Protein AF-A0A943FAK7-F1 (afdb_monomer)

Mean predicted aligned error: 5.31 Å

Solvent-accessible surface area (backbone atoms only — not comparable to full-atom values): 3382 Å² total; per-residue (Å²): 131,55,59,30,90,87,77,66,41,70,34,46,71,51,25,18,62,46,72,50,98,82,79,48,75,43,81,40,82,43,79,55,56,94,75,30,38,33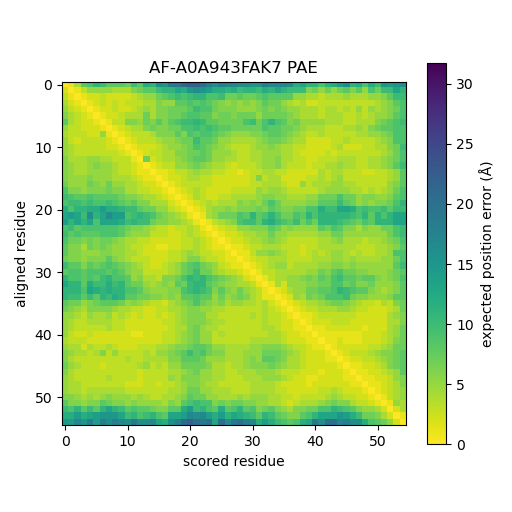,30,30,37,22,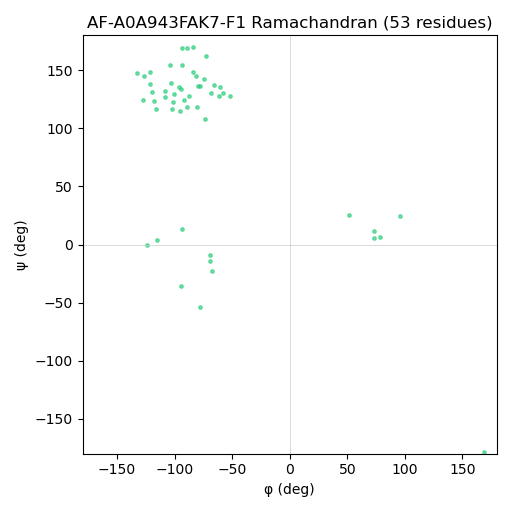87,86,78,68,50,73,49,80,45,72,52,77,133

Radius of gyration: 11.7 Å; Cα contacts (8 Å, |Δi|>4): 107; chains: 1; bounding box: 33×19×29 Å

Secondary structure (DSSP, 8-state):
-PBPTTT-PBPEEEEEEEE-TTSPEEEEESPPPTTPEEEEE-TTT--EEEEE---

Nearest PDB structures (foldseek):
  4xi5-assembly1_D  TM=3.380E-01  e=1.259E+00  Homo sapiens
  5g25-assembly1_A  TM=3.620E-01  e=6.192E+00  Thermus thermophilus HB8
  2otg-assembly1_A  TM=3.130E-01  e=5.838E+00  Placopecten magellanicus
  7cfd-assembly1_B  TM=2.957E-01  e=9.928E+00  Drosophila melanogaster

Sequence (55 aa):
MELCPQCRKAMEEGYVLRANTYGTIRVERGIAKKGGVRAAVCPSCGMLVLRMERE

Foldseek 3Di:
DDADPPPRHDWAWQWFWDADPVRDIDIHGHDADQQTKTWTADPPPRDIDIDGDDD

pLDDT: mean 84.16, std 7.24, range [56.38, 91.12]

Structure (mmCIF, N/CA/C/O backbone):
data_AF-A0A943FAK7-F1
#
_entry.id   AF-A0A943FAK7-F1
#
loop_
_atom_site.group_PDB
_atom_site.id
_atom_site.type_symbol
_atom_site.label_atom_id
_atom_site.label_alt_id
_atom_site.label_comp_id
_atom_site.label_asym_id
_atom_site.label_entity_id
_atom_site.label_seq_id
_atom_site.pdbx_PDB_ins_code
_atom_site.Cartn_x
_atom_site.Cartn_y
_atom_site.Cartn_z
_atom_site.occupancy
_atom_site.B_iso_or_equiv
_atom_site.auth_seq_id
_atom_site.auth_comp_id
_atom_site.auth_asym_id
_atom_site.auth_atom_id
_atom_site.pdbx_PDB_model_num
ATOM 1 N N . MET A 1 1 ? 13.956 8.817 -0.235 1.00 64.00 1 MET A N 1
ATOM 2 C CA . MET A 1 1 ? 13.876 7.920 -1.403 1.00 64.00 1 MET A CA 1
ATOM 3 C C . MET A 1 1 ? 14.304 6.530 -0.964 1.00 64.00 1 MET A C 1
ATOM 5 O O . MET A 1 1 ? 15.496 6.263 -0.850 1.00 64.00 1 MET A O 1
ATOM 9 N N . GLU A 1 2 ? 13.341 5.681 -0.609 1.00 72.75 2 GLU A N 1
ATOM 10 C CA . GLU A 1 2 ? 13.625 4.281 -0.271 1.00 72.75 2 GLU A CA 1
ATOM 11 C C . GLU A 1 2 ? 13.934 3.469 -1.533 1.00 72.75 2 GLU A C 1
ATOM 13 O O . GLU A 1 2 ? 13.326 3.670 -2.587 1.00 72.75 2 GLU A O 1
ATOM 18 N N . LEU A 1 3 ? 14.885 2.542 -1.420 1.00 85.31 3 LEU A N 1
ATOM 19 C CA . LEU A 1 3 ? 15.193 1.573 -2.467 1.00 85.31 3 LEU A CA 1
ATOM 20 C C . LEU A 1 3 ? 14.453 0.270 -2.176 1.00 85.31 3 LEU A C 1
ATOM 22 O O . LEU A 1 3 ? 14.453 -0.223 -1.051 1.00 85.31 3 LEU A O 1
ATOM 26 N N . CYS A 1 4 ? 13.854 -0.310 -3.210 1.00 87.62 4 CYS A N 1
ATOM 27 C CA . CYS A 1 4 ? 13.178 -1.592 -3.116 1.00 87.62 4 CYS A CA 1
ATOM 28 C C . CYS A 1 4 ? 14.179 -2.689 -2.717 1.00 87.62 4 CYS A C 1
ATOM 30 O O . CYS A 1 4 ? 15.191 -2.849 -3.405 1.00 87.62 4 CYS A O 1
ATOM 32 N N . PRO A 1 5 ? 13.907 -3.496 -1.678 1.00 85.81 5 PRO A N 1
ATOM 33 C CA . PRO A 1 5 ? 14.842 -4.531 -1.243 1.00 85.81 5 PRO A CA 1
ATOM 34 C C . PRO A 1 5 ? 14.993 -5.670 -2.265 1.00 85.81 5 PRO A C 1
ATOM 36 O O . PRO A 1 5 ? 16.033 -6.321 -2.286 1.00 85.81 5 PRO A O 1
ATOM 39 N N . GLN A 1 6 ? 14.011 -5.879 -3.152 1.00 87.50 6 GLN A N 1
ATOM 40 C CA . GLN A 1 6 ? 14.102 -6.874 -4.227 1.00 87.50 6 GLN A CA 1
ATOM 41 C C . GLN A 1 6 ? 14.957 -6.412 -5.409 1.00 87.50 6 GLN A C 1
ATOM 43 O O . GLN A 1 6 ? 15.862 -7.123 -5.830 1.00 87.50 6 GLN A O 1
ATOM 48 N N . CYS A 1 7 ? 14.658 -5.245 -5.981 1.00 90.50 7 CYS A N 1
ATOM 49 C CA . CYS A 1 7 ? 15.258 -4.827 -7.252 1.00 90.50 7 CYS A CA 1
ATOM 50 C C . CYS A 1 7 ? 16.154 -3.587 -7.142 1.00 90.50 7 CYS A C 1
ATOM 52 O O . CYS A 1 7 ? 16.612 -3.083 -8.164 1.00 90.50 7 CYS A O 1
ATOM 54 N N . ARG A 1 8 ? 16.368 -3.061 -5.927 1.00 86.12 8 ARG A N 1
ATOM 55 C CA . ARG A 1 8 ? 17.178 -1.866 -5.622 1.00 86.12 8 ARG A CA 1
ATOM 56 C C . ARG A 1 8 ? 16.822 -0.625 -6.449 1.00 86.12 8 ARG A C 1
ATOM 58 O O . ARG A 1 8 ? 17.656 0.251 -6.635 1.00 86.12 8 ARG A O 1
ATOM 65 N N . LYS A 1 9 ? 15.584 -0.533 -6.942 1.00 88.69 9 LYS A N 1
ATOM 66 C CA . LYS A 1 9 ? 15.059 0.661 -7.622 1.00 88.69 9 LYS A CA 1
ATOM 67 C C . LYS A 1 9 ? 14.330 1.557 -6.635 1.00 88.69 9 LYS A C 1
ATOM 69 O O . LYS A 1 9 ? 13.808 1.061 -5.638 1.00 88.69 9 LYS A O 1
ATOM 74 N N . ALA A 1 10 ? 14.264 2.850 -6.931 1.00 87.50 10 ALA A N 1
ATOM 75 C CA . ALA A 1 10 ? 13.511 3.791 -6.116 1.00 87.50 10 ALA A CA 1
ATOM 76 C C . ALA A 1 10 ? 12.036 3.382 -6.022 1.00 87.50 10 ALA A C 1
ATOM 78 O O . ALA A 1 10 ? 11.399 3.066 -7.030 1.00 87.50 10 ALA A O 1
ATOM 79 N N . MET A 1 11 ? 11.524 3.353 -4.797 1.00 89.00 11 MET A N 1
ATOM 80 C CA . MET A 1 11 ? 10.113 3.112 -4.533 1.00 89.00 11 MET A CA 1
ATOM 81 C C . MET A 1 11 ? 9.326 4.412 -4.654 1.00 89.00 11 MET A C 1
ATOM 83 O O . MET A 1 11 ? 9.831 5.496 -4.360 1.00 89.00 11 MET A O 1
ATOM 87 N N . GLU A 1 12 ? 8.078 4.281 -5.082 1.00 88.69 12 GLU A N 1
ATOM 88 C CA . GLU A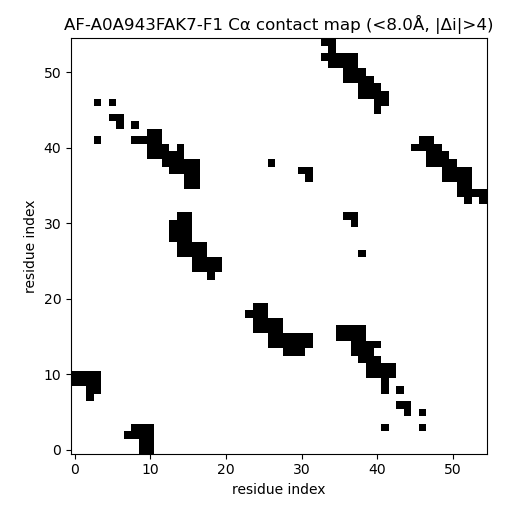 1 12 ? 7.131 5.377 -5.156 1.00 88.69 12 GLU A CA 1
ATOM 89 C C . GLU A 1 12 ? 6.384 5.491 -3.823 1.00 88.69 12 GLU A C 1
ATOM 91 O O . GLU A 1 12 ? 5.714 4.555 -3.381 1.00 88.69 12 GLU A O 1
ATOM 96 N N . GLU A 1 13 ? 6.543 6.632 -3.158 1.00 86.19 13 GLU A N 1
ATOM 97 C CA . GLU A 1 13 ? 5.896 6.952 -1.884 1.00 86.19 13 GLU A CA 1
ATOM 98 C C . GLU A 1 13 ? 4.530 7.631 -2.116 1.00 86.19 13 GL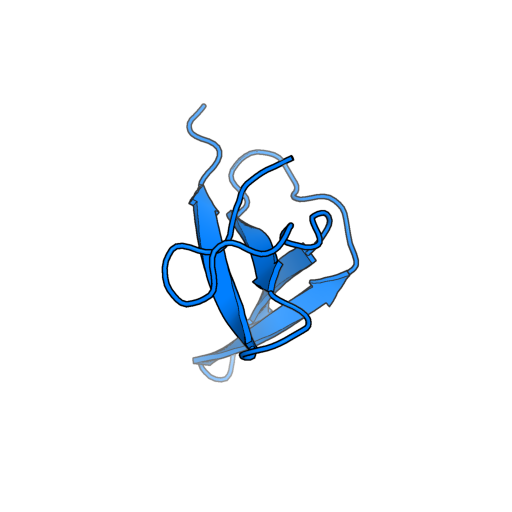U A C 1
ATOM 100 O O . GLU A 1 13 ? 4.203 8.045 -3.227 1.00 86.19 13 GLU A O 1
ATOM 105 N N . GLY A 1 14 ? 3.726 7.777 -1.058 1.00 86.50 14 GLY A N 1
ATOM 106 C CA . GLY A 1 14 ? 2.430 8.471 -1.131 1.00 86.50 14 GLY A CA 1
ATOM 107 C C . GLY A 1 14 ? 1.231 7.545 -1.326 1.00 86.50 14 GLY A C 1
ATOM 108 O O . GLY A 1 14 ? 0.195 7.973 -1.836 1.00 86.50 14 GLY A O 1
ATOM 109 N N . TYR A 1 15 ? 1.362 6.284 -0.918 1.00 88.94 15 TYR A N 1
ATOM 110 C CA . TYR A 1 15 ? 0.250 5.350 -0.833 1.00 88.94 15 TYR A CA 1
ATOM 111 C C . TYR A 1 15 ? -0.184 5.153 0.621 1.00 88.94 15 TYR A C 1
ATOM 113 O O . TYR A 1 15 ? 0.602 5.312 1.558 1.00 88.94 15 TYR A O 1
ATOM 121 N N . VAL A 1 16 ? -1.444 4.781 0.810 1.00 89.88 16 VAL A N 1
ATOM 122 C CA . VAL A 1 16 ? -2.046 4.448 2.100 1.00 89.88 16 VAL A CA 1
ATOM 123 C C . VAL A 1 16 ? -2.826 3.155 1.987 1.00 89.88 16 VAL A C 1
ATOM 125 O O . VAL A 1 16 ? -3.412 2.856 0.945 1.00 89.88 16 VAL A O 1
ATOM 128 N N . LEU A 1 17 ? -2.860 2.399 3.079 1.00 87.50 17 LEU A N 1
ATOM 129 C CA . LEU A 1 17 ? -3.755 1.256 3.177 1.00 87.50 17 LEU A CA 1
ATOM 130 C C . LEU A 1 17 ? -5.116 1.699 3.704 1.00 87.50 17 LEU A C 1
ATOM 132 O O . LEU A 1 17 ? -5.213 2.313 4.768 1.00 87.50 17 LEU A O 1
ATOM 136 N N . ARG A 1 18 ? -6.175 1.332 2.986 1.00 84.44 18 ARG A N 1
ATOM 137 C CA . ARG A 1 18 ? -7.554 1.416 3.462 1.00 84.44 18 ARG A CA 1
ATOM 138 C C . ARG A 1 18 ? -8.149 0.027 3.559 1.00 84.44 18 ARG A C 1
ATOM 140 O O . ARG A 1 18 ? -8.306 -0.664 2.555 1.00 84.44 18 ARG A O 1
ATOM 147 N N . ALA A 1 19 ? -8.491 -0.370 4.776 1.00 83.94 19 ALA A N 1
ATOM 148 C CA . ALA A 1 19 ? -9.299 -1.555 4.998 1.00 83.94 19 ALA A CA 1
ATOM 149 C C . ALA A 1 19 ? -10.773 -1.217 4.747 1.00 83.94 19 ALA A C 1
ATOM 151 O O . ALA A 1 19 ? -11.258 -0.172 5.187 1.00 83.94 19 ALA A O 1
ATOM 152 N N . ASN A 1 20 ? -11.483 -2.096 4.045 1.00 81.50 20 ASN A N 1
ATOM 153 C CA . ASN A 1 20 ? -12.941 -2.077 4.022 1.00 81.50 20 ASN A CA 1
ATOM 154 C C . ASN A 1 20 ? -13.505 -3.028 5.093 1.00 81.50 20 ASN A C 1
ATOM 156 O O . ASN A 1 20 ? -12.789 -3.839 5.680 1.00 81.50 20 ASN A O 1
ATOM 160 N N . THR A 1 21 ? -14.812 -2.949 5.335 1.00 81.88 21 THR A N 1
ATOM 161 C CA . THR A 1 21 ? -15.521 -3.818 6.291 1.00 81.88 21 THR A CA 1
ATOM 162 C C . THR A 1 21 ? -15.626 -5.276 5.836 1.00 81.88 21 THR A C 1
ATOM 164 O O . THR A 1 21 ? -16.006 -6.134 6.622 1.00 81.88 21 THR A O 1
ATOM 167 N N . TYR A 1 22 ? -15.255 -5.569 4.588 1.00 81.56 22 TYR A N 1
ATOM 168 C CA . TYR A 1 22 ? -15.263 -6.907 3.996 1.00 81.56 22 TYR A CA 1
ATOM 169 C C . TYR A 1 22 ? -13.906 -7.622 4.117 1.00 81.56 22 TYR A C 1
ATOM 171 O O . TYR A 1 22 ? -13.666 -8.610 3.428 1.00 81.56 22 TYR A O 1
ATOM 179 N N . GLY A 1 23 ? -12.984 -7.114 4.944 1.00 82.50 23 GLY A N 1
ATOM 180 C CA . GLY A 1 23 ? -11.670 -7.729 5.168 1.00 82.50 23 GLY A CA 1
ATOM 181 C C . GLY A 1 23 ? -10.683 -7.571 4.005 1.00 82.50 23 GLY A C 1
ATOM 182 O O . GLY A 1 23 ? -9.639 -8.214 3.991 1.00 82.50 23 GLY A O 1
ATOM 183 N N . THR A 1 24 ? -10.983 -6.715 3.025 1.00 85.44 24 THR A N 1
ATOM 184 C CA . THR A 1 24 ? -10.068 -6.396 1.923 1.00 85.44 24 THR A CA 1
ATOM 185 C C . THR A 1 24 ? -9.273 -5.138 2.249 1.00 85.44 24 THR A C 1
ATOM 187 O O . THR A 1 24 ? -9.837 -4.117 2.650 1.00 85.44 24 THR A O 1
ATOM 190 N N . ILE A 1 25 ? -7.963 -5.184 2.013 1.00 86.62 25 ILE A N 1
ATOM 191 C CA . ILE A 1 25 ? -7.078 -4.026 2.138 1.00 86.62 25 ILE A CA 1
ATOM 192 C C . ILE A 1 25 ? -6.789 -3.485 0.740 1.00 86.62 25 ILE A C 1
ATOM 194 O O . ILE A 1 25 ? -6.290 -4.202 -0.126 1.00 86.62 25 ILE A O 1
ATOM 198 N N . ARG A 1 26 ? -7.106 -2.210 0.516 1.00 86.75 26 ARG A N 1
ATOM 199 C CA . ARG A 1 26 ? -6.793 -1.488 -0.718 1.00 86.75 26 ARG A CA 1
ATOM 200 C C . ARG A 1 26 ? -5.612 -0.560 -0.505 1.00 86.75 26 ARG A C 1
ATOM 202 O O . ARG A 1 26 ? -5.526 0.117 0.515 1.00 86.75 26 ARG A O 1
ATOM 209 N N . VAL A 1 27 ? -4.729 -0.520 -1.494 1.00 87.81 27 VAL A N 1
ATOM 210 C CA . VAL A 1 27 ? -3.624 0.433 -1.570 1.00 87.81 27 VAL A CA 1
ATOM 211 C C . VAL A 1 27 ? -4.101 1.592 -2.438 1.00 87.81 27 VAL A C 1
ATOM 213 O O . VAL A 1 27 ? -4.379 1.403 -3.620 1.00 87.81 27 VAL A O 1
ATOM 216 N N . GLU A 1 28 ? -4.230 2.780 -1.861 1.0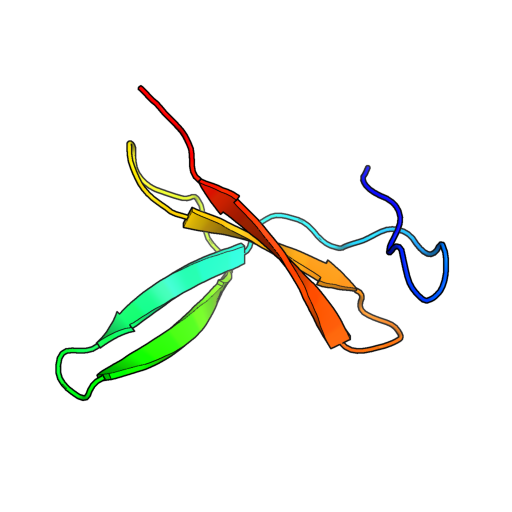0 88.12 28 GLU A N 1
ATOM 217 C CA . GLU A 1 28 ? -4.703 3.979 -2.562 1.00 88.12 28 GLU A CA 1
ATOM 218 C C . GLU A 1 28 ? -3.649 5.085 -2.484 1.00 88.12 28 GLU A C 1
ATOM 220 O O . GLU A 1 28 ? -2.931 5.180 -1.492 1.00 88.12 28 GLU A O 1
ATOM 225 N N . ARG A 1 29 ? -3.548 5.947 -3.504 1.00 87.94 29 ARG A N 1
ATOM 226 C CA . ARG A 1 29 ? -2.714 7.156 -3.410 1.00 87.94 29 ARG A CA 1
ATOM 227 C C . ARG A 1 29 ? -3.333 8.134 -2.413 1.00 87.94 29 ARG A C 1
ATOM 229 O O . ARG A 1 29 ? -4.518 8.448 -2.504 1.00 87.94 29 ARG A O 1
ATOM 236 N N . GLY A 1 30 ? -2.535 8.636 -1.477 1.00 87.50 30 GLY A N 1
ATOM 237 C CA . GLY A 1 30 ? -2.988 9.591 -0.475 1.00 87.50 30 GLY A CA 1
ATOM 238 C C . GLY A 1 30 ? -1.995 9.818 0.660 1.00 87.50 30 GLY A C 1
ATOM 239 O O . GLY A 1 30 ? -0.903 9.255 0.700 1.00 87.50 30 GLY A O 1
ATOM 240 N N . ILE A 1 31 ? -2.406 10.662 1.604 1.00 82.38 31 ILE A N 1
ATOM 241 C CA . ILE A 1 31 ? -1.658 10.958 2.827 1.00 82.38 31 ILE A CA 1
ATOM 242 C C . ILE A 1 31 ? -2.283 10.154 3.967 1.00 82.38 31 ILE A C 1
ATOM 244 O O . ILE A 1 31 ? -3.507 10.166 4.139 1.00 82.38 31 ILE A O 1
ATOM 248 N N . ALA A 1 32 ? -1.459 9.427 4.726 1.00 78.62 32 ALA A N 1
ATOM 249 C CA . ALA A 1 32 ? -1.942 8.696 5.892 1.00 78.62 32 ALA A CA 1
ATOM 250 C C . ALA A 1 32 ? -2.421 9.692 6.953 1.00 78.62 32 ALA A C 1
ATOM 252 O O . ALA A 1 32 ? -1.791 10.720 7.191 1.00 78.62 32 ALA A O 1
ATOM 253 N N . LYS A 1 33 ? -3.559 9.396 7.584 1.00 79.12 33 LYS A N 1
ATOM 254 C CA . LYS A 1 33 ? -3.986 10.119 8.787 1.00 79.12 33 LYS A CA 1
ATOM 255 C C . LYS A 1 33 ? -3.107 9.693 9.967 1.00 79.12 33 LYS A C 1
ATOM 257 O O . LYS A 1 33 ? -2.488 8.634 9.906 1.00 79.12 33 LYS A O 1
ATOM 262 N N . LYS A 1 34 ? -3.093 10.480 11.049 1.00 77.00 34 LYS A N 1
ATOM 263 C CA . LYS A 1 34 ? -2.393 10.128 12.297 1.00 77.00 34 LYS A CA 1
ATOM 264 C C . LYS A 1 34 ? -2.810 8.718 12.757 1.00 77.00 34 LYS A C 1
ATOM 266 O O . LYS A 1 34 ? -4.006 8.435 12.811 1.00 77.00 34 LYS A O 1
ATOM 271 N N . GLY A 1 35 ? -1.835 7.840 13.011 1.00 76.75 35 GLY A N 1
ATOM 272 C CA . GLY A 1 35 ? -2.060 6.419 13.329 1.00 76.75 35 GLY A CA 1
ATOM 273 C C . GLY A 1 35 ? -2.374 5.516 12.123 1.00 76.75 35 GLY A C 1
ATOM 274 O O . GLY A 1 35 ? -2.712 4.347 12.293 1.00 76.75 35 GLY A O 1
ATOM 275 N N . GLY A 1 36 ? -2.294 6.042 10.899 1.00 82.19 36 GLY A N 1
ATOM 276 C CA . GLY A 1 36 ? -2.501 5.300 9.659 1.00 82.19 36 GLY A CA 1
ATOM 277 C C . GLY A 1 36 ? -1.254 4.556 9.175 1.00 82.19 36 GLY A C 1
ATOM 278 O O . GLY A 1 36 ? -0.139 4.755 9.661 1.00 82.19 36 GLY A O 1
ATOM 279 N N . VAL A 1 37 ? -1.448 3.701 8.166 1.00 85.81 37 VAL A N 1
ATOM 280 C CA . VAL A 1 37 ? -0.355 2.959 7.525 1.00 85.81 37 VAL A CA 1
ATOM 281 C C . VAL A 1 37 ? -0.007 3.604 6.189 1.00 85.81 37 VAL A C 1
ATOM 283 O O . VAL A 1 37 ? -0.825 3.635 5.263 1.00 85.81 37 VAL A O 1
ATOM 286 N N . ARG A 1 38 ? 1.224 4.106 6.097 1.00 88.12 38 ARG A N 1
ATOM 287 C CA . ARG A 1 38 ? 1.837 4.573 4.854 1.00 88.12 38 ARG A CA 1
ATOM 288 C C . ARG A 1 38 ? 2.383 3.379 4.086 1.00 88.12 38 ARG A C 1
ATOM 290 O O . ARG A 1 38 ? 2.890 2.422 4.671 1.00 88.12 38 ARG A O 1
ATOM 297 N N . ALA A 1 39 ? 2.300 3.460 2.772 1.00 89.12 39 ALA A N 1
ATOM 298 C CA . ALA A 1 39 ? 2.827 2.468 1.862 1.00 89.12 39 ALA A CA 1
ATOM 299 C C . ALA A 1 39 ? 3.744 3.128 0.825 1.00 89.12 39 ALA A C 1
ATOM 301 O O . ALA A 1 39 ? 3.503 4.252 0.371 1.00 89.12 39 ALA A O 1
ATOM 302 N N . ALA A 1 40 ? 4.784 2.396 0.446 1.00 89.44 40 ALA A N 1
ATOM 303 C CA . ALA A 1 40 ? 5.613 2.674 -0.714 1.00 89.44 40 ALA A CA 1
ATOM 304 C C . ALA A 1 40 ? 5.563 1.468 -1.655 1.00 89.44 40 ALA A C 1
ATOM 306 O O . ALA A 1 40 ? 5.610 0.321 -1.204 1.00 89.44 40 ALA A O 1
ATOM 307 N N . VAL A 1 41 ? 5.464 1.718 -2.959 1.00 90.00 41 VAL A N 1
ATOM 308 C CA . VAL A 1 41 ? 5.307 0.674 -3.979 1.00 90.00 41 VAL A CA 1
ATOM 309 C C . VAL A 1 41 ? 6.472 0.734 -4.953 1.00 90.00 41 VAL A C 1
ATOM 311 O O . VAL A 1 41 ? 6.823 1.794 -5.461 1.00 90.00 41 VAL A O 1
ATOM 314 N N . CYS A 1 42 ? 7.095 -0.406 -5.237 1.00 91.12 42 CYS A N 1
ATOM 315 C CA . CYS A 1 42 ? 8.104 -0.484 -6.279 1.00 91.12 42 CYS A CA 1
ATOM 316 C C . CYS A 1 42 ? 7.428 -0.591 -7.655 1.00 91.12 42 CYS A C 1
ATOM 318 O O . CYS A 1 42 ? 6.787 -1.610 -7.925 1.00 91.12 42 CYS A O 1
ATOM 320 N N . PRO A 1 43 ? 7.63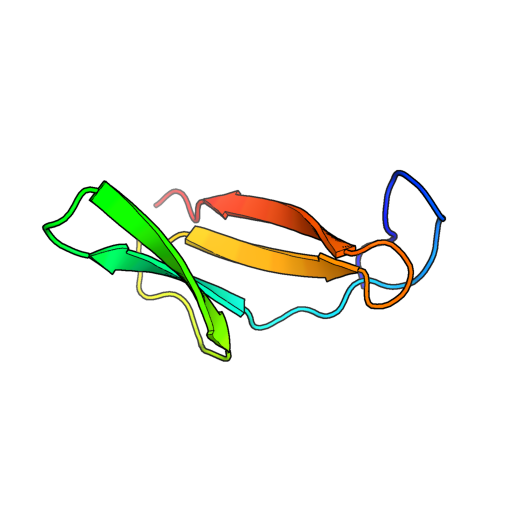2 0.371 -8.572 1.00 87.94 43 PRO A N 1
ATOM 321 C CA . PRO A 1 43 ? 6.999 0.338 -9.890 1.00 87.94 43 PRO A CA 1
ATOM 322 C C . PRO A 1 43 ? 7.533 -0.782 -10.797 1.00 87.94 43 PRO A C 1
ATOM 324 O O . PRO A 1 43 ? 6.941 -1.069 -11.828 1.00 87.94 43 PRO A O 1
ATOM 327 N N . SER A 1 44 ? 8.666 -1.407 -10.455 1.00 89.19 44 SER A N 1
ATOM 328 C CA . SER A 1 44 ? 9.272 -2.454 -11.290 1.00 89.19 44 SER A CA 1
ATOM 329 C C . SER A 1 44 ? 8.887 -3.878 -10.915 1.00 89.19 44 SER A C 1
ATOM 331 O O . SER A 1 44 ? 8.792 -4.709 -11.808 1.00 89.19 44 SER A O 1
ATOM 333 N N . CYS A 1 45 ? 8.703 -4.182 -9.629 1.00 89.88 45 CYS A N 1
ATOM 334 C CA . CYS A 1 45 ? 8.377 -5.541 -9.183 1.00 89.88 45 CYS A CA 1
ATOM 335 C C . CYS A 1 45 ? 7.088 -5.628 -8.357 1.00 89.88 45 CYS A C 1
ATOM 337 O O . CYS A 1 45 ? 6.733 -6.712 -7.911 1.00 89.88 45 CYS A O 1
ATOM 339 N N . GLY A 1 46 ? 6.399 -4.506 -8.116 1.00 87.00 46 GLY A N 1
ATOM 340 C CA . GLY A 1 46 ? 5.165 -4.467 -7.326 1.00 87.00 46 GLY A CA 1
ATOM 341 C C . GLY A 1 46 ? 5.367 -4.655 -5.820 1.00 87.00 46 GLY A C 1
ATOM 342 O O . GLY A 1 46 ? 4.389 -4.722 -5.081 1.00 87.00 46 GLY A O 1
ATOM 343 N N . MET A 1 47 ? 6.616 -4.728 -5.346 1.00 89.75 47 MET A N 1
ATOM 344 C CA . MET A 1 47 ? 6.911 -4.869 -3.922 1.00 89.75 47 MET A CA 1
ATOM 345 C C . MET A 1 47 ? 6.359 -3.692 -3.128 1.00 89.75 47 M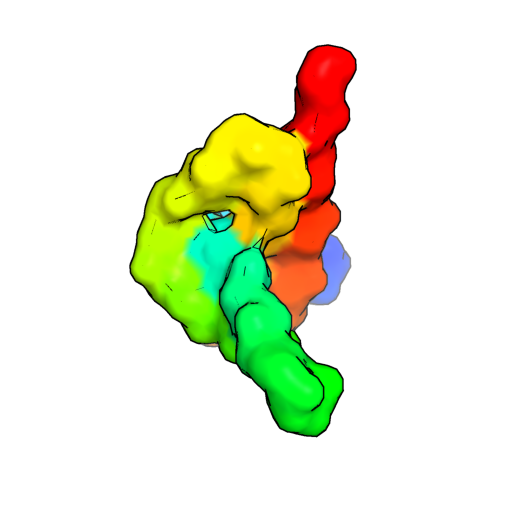ET A C 1
ATOM 347 O O . MET A 1 47 ? 6.540 -2.536 -3.511 1.00 89.75 47 MET A O 1
ATOM 351 N N . LEU A 1 48 ? 5.734 -4.006 -1.999 1.00 89.00 48 LEU A N 1
ATOM 352 C CA . LEU A 1 48 ? 5.042 -3.047 -1.161 1.00 89.00 48 LEU A CA 1
ATOM 353 C C . LEU A 1 48 ? 5.703 -3.004 0.215 1.00 89.00 48 LEU A C 1
ATOM 355 O O . LEU A 1 48 ? 5.840 -4.031 0.878 1.00 89.00 48 LEU A O 1
ATOM 359 N N . VAL A 1 49 ? 6.138 -1.819 0.628 1.00 88.06 49 VAL A N 1
ATOM 360 C CA . VAL A 1 49 ? 6.731 -1.575 1.946 1.00 88.06 49 VAL A CA 1
ATOM 361 C C . VAL A 1 49 ? 5.730 -0.784 2.769 1.00 88.06 49 VAL A C 1
ATOM 363 O O . VAL A 1 49 ? 5.238 0.253 2.327 1.00 88.06 49 VAL A O 1
ATOM 366 N N . LEU A 1 50 ? 5.417 -1.293 3.958 1.00 88.31 50 LEU A N 1
ATOM 367 C CA . LEU A 1 50 ? 4.439 -0.713 4.870 1.00 88.31 50 LEU A CA 1
ATOM 368 C C . LEU A 1 50 ? 5.144 -0.089 6.064 1.00 88.31 50 LEU A C 1
ATOM 370 O O . LEU A 1 50 ? 5.994 -0.720 6.693 1.00 88.31 50 LEU A O 1
ATOM 374 N N . ARG A 1 51 ? 4.758 1.140 6.398 1.00 84.19 51 ARG A N 1
ATOM 375 C CA . A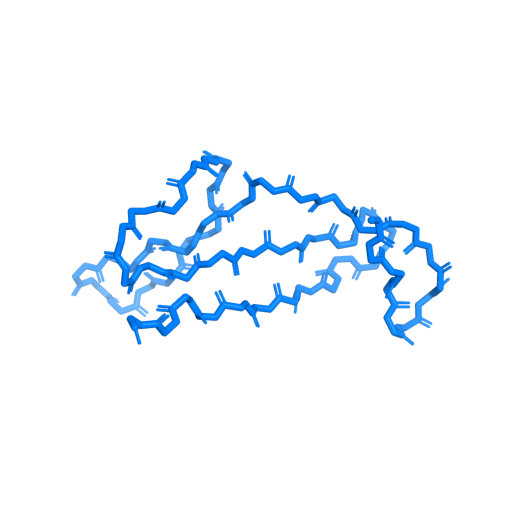RG A 1 51 ? 5.226 1.849 7.586 1.00 84.19 51 ARG A CA 1
ATOM 376 C C .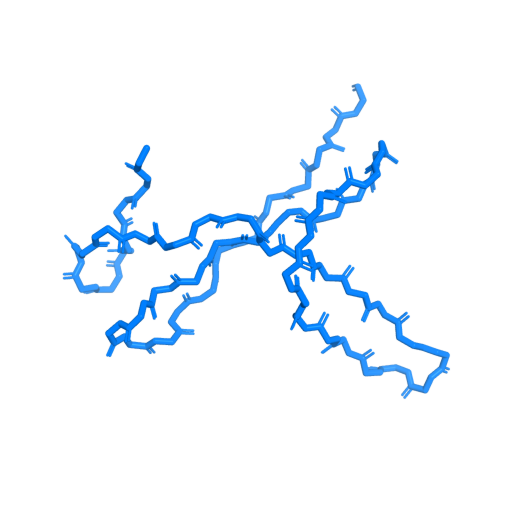 ARG A 1 51 ? 4.033 2.346 8.375 1.00 84.19 51 ARG A C 1
ATOM 378 O O . ARG A 1 51 ? 3.178 3.060 7.857 1.00 84.19 51 ARG A O 1
ATOM 385 N N . MET A 1 52 ? 3.991 1.960 9.637 1.00 80.44 52 MET A N 1
ATOM 386 C CA . MET A 1 52 ? 2.995 2.445 10.574 1.00 80.44 52 MET A CA 1
ATOM 387 C C . MET A 1 52 ? 3.564 3.679 11.271 1.00 80.44 52 MET A C 1
ATOM 389 O O . MET A 1 52 ? 4.660 3.612 11.830 1.00 80.44 52 MET A O 1
ATOM 393 N N . GLU A 1 53 ? 2.852 4.803 11.218 1.00 69.12 53 GLU A N 1
ATOM 394 C CA . GLU A 1 53 ? 3.216 5.955 12.043 1.00 69.12 53 GLU A CA 1
ATOM 395 C C . GLU A 1 53 ? 2.829 5.643 13.492 1.00 69.12 53 GLU A C 1
ATOM 397 O O . GLU A 1 53 ? 1.646 5.564 13.823 1.00 69.12 53 GLU A O 1
ATOM 402 N N . ARG A 1 54 ? 3.838 5.392 14.338 1.00 61.19 54 ARG A N 1
ATOM 403 C CA . ARG A 1 54 ? 3.672 5.335 15.795 1.00 61.19 54 ARG A CA 1
ATOM 404 C C . ARG A 1 54 ? 3.591 6.762 16.337 1.00 61.19 54 ARG A C 1
ATOM 406 O O . ARG A 1 54 ? 4.346 7.618 15.883 1.00 61.19 54 ARG A O 1
ATOM 413 N N . GLU A 1 55 ? 2.652 6.979 17.256 1.00 56.38 55 GLU A N 1
ATOM 414 C CA . GLU A 1 55 ? 2.476 8.237 17.997 1.00 56.38 55 GLU A CA 1
ATOM 415 C C . GLU A 1 55 ? 3.662 8.578 18.898 1.00 56.38 55 GLU A C 1
ATOM 417 O O . GLU A 1 55 ? 4.303 7.634 19.419 1.00 56.38 55 GLU A O 1
#